Protein AF-B7LBK6-F1 (afdb_monomer)

Secondary structure (DSSP, 8-state):
---SSSSTTSS-SS--------TTSTTTT--TT----------HHHHHHHHHHHHHTT--HHHHHHHHHHHHHHS----SS-SSHHHHHHHHHHHHHHHHHHHHHHHHHT--

Mean predicted aligned error: 19.69 Å

Radius of gyration: 35.34 Å; Cα contacts (8 Å, |Δi|>4): 15; chains: 1; bounding box: 46×64×116 Å

InterPro domains:
  IPR005569 Arc-like DNA binding domain [PF03869] (35-80)
  IPR010985 Ribbon-helix-helix [SSF47598] (34-94)
  IPR013321 Arc-type ribbon-helix-helix [G3DSA:1.10.1220.10] (34-107)

Organism: Escherichia coli (strain 55989 / EAEC) (NCBI:txid585055)

Foldseek 3Di:
DDDDPPPVVPDDDDDDPPPPDCCPVVVVPPPPPVPPDDDDDDDPVVVVVLVVVCVVVVHDSVVSVVVVVVVVVVPPPPDPDAPDVVSVVVVVVVVVVVVVVVVVVVVVVVVD

Solvent-accessible surface area (backbone atoms only — not comparable to full-atom values): 7385 Å² total; per-residue (Å²): 134,79,95,74,80,85,65,72,85,75,66,89,83,89,87,80,82,74,74,74,76,69,91,62,59,84,73,72,69,72,63,85,74,79,64,78,83,80,83,80,91,68,57,72,69,58,51,50,51,46,50,52,51,12,63,74,68,77,43,52,60,68,58,41,53,50,52,50,48,51,53,55,64,69,44,67,76,88,60,99,70,67,92,45,72,67,57,46,49,52,49,55,50,51,53,51,51,52,51,51,52,52,52,50,53,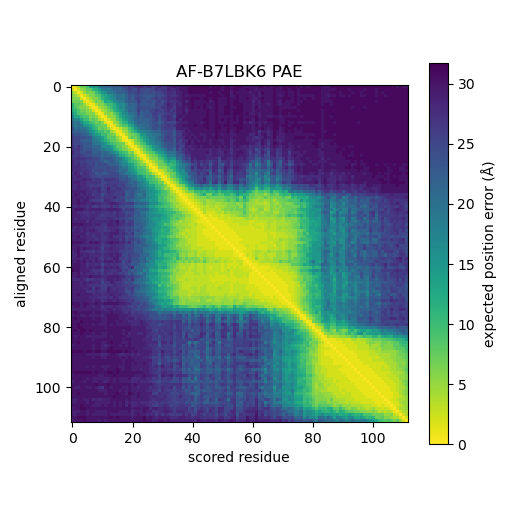51,56,60,66,70,74,116

Structure (mmCIF, N/CA/C/O backbone):
data_AF-B7LBK6-F1
#
_entry.id   AF-B7LBK6-F1
#
loop_
_atom_site.group_PDB
_atom_site.id
_atom_site.type_symbol
_atom_site.label_atom_id
_atom_site.label_alt_id
_atom_site.label_comp_id
_atom_site.label_asym_id
_atom_site.label_entity_id
_atom_site.label_seq_id
_atom_site.pdbx_PDB_ins_code
_atom_site.Cartn_x
_atom_site.Cartn_y
_atom_site.Cartn_z
_atom_site.occupancy
_atom_site.B_iso_or_equiv
_atom_site.auth_seq_id
_atom_site.auth_comp_id
_atom_site.auth_asym_id
_atom_site.auth_atom_id
_atom_site.pdbx_PDB_model_num
ATOM 1 N N . MET A 1 1 ? -8.356 -49.893 -78.663 1.00 41.91 1 MET A N 1
ATOM 2 C CA . MET A 1 1 ? -7.182 -49.151 -78.156 1.00 41.91 1 MET A CA 1
ATOM 3 C C . MET A 1 1 ? -7.725 -47.926 -77.451 1.00 41.91 1 MET A C 1
ATOM 5 O O . MET A 1 1 ? -8.117 -46.972 -78.094 1.00 41.91 1 MET A O 1
ATOM 9 N N . LEU A 1 2 ? -8.171 -48.110 -76.217 1.00 38.44 2 LEU A N 1
ATOM 10 C CA . LEU A 1 2 ? -7.323 -48.134 -75.025 1.00 38.44 2 LEU A CA 1
ATOM 11 C C . LEU A 1 2 ? -6.755 -46.730 -74.777 1.00 38.44 2 LEU A C 1
ATOM 13 O O . LEU A 1 2 ? -5.891 -46.263 -75.500 1.00 38.44 2 LEU A O 1
ATOM 17 N N . HIS A 1 3 ? -7.412 -45.980 -73.905 1.00 48.56 3 HIS A N 1
ATOM 18 C CA . HIS A 1 3 ? -7.053 -45.942 -72.483 1.00 48.56 3 HIS A CA 1
ATOM 19 C C . HIS A 1 3 ? -5.831 -45.063 -72.164 1.00 48.56 3 HIS A C 1
ATOM 21 O O . HIS A 1 3 ? -5.084 -45.387 -71.251 1.00 48.56 3 HIS A O 1
ATOM 27 N N . THR A 1 4 ? -5.639 -43.929 -72.851 1.00 48.56 4 THR A N 1
ATOM 28 C CA . THR A 1 4 ? -4.546 -43.009 -72.465 1.00 48.56 4 THR A CA 1
ATOM 29 C C . THR A 1 4 ? -4.851 -41.516 -72.615 1.00 48.56 4 THR A C 1
ATOM 31 O O . THR A 1 4 ? -3.944 -40.707 -72.494 1.00 48.56 4 THR A O 1
ATOM 34 N N . GLU A 1 5 ? -6.108 -41.112 -72.818 1.00 46.69 5 GLU A N 1
ATOM 35 C CA . GLU A 1 5 ? -6.473 -39.680 -72.945 1.00 46.69 5 GLU A CA 1
ATOM 36 C C . GLU A 1 5 ? -7.436 -39.196 -71.839 1.00 46.69 5 GLU A C 1
ATOM 38 O O . GLU A 1 5 ? -7.762 -38.021 -71.758 1.00 46.69 5 GLU A O 1
ATOM 43 N N . MET A 1 6 ? -7.842 -40.080 -70.918 1.00 42.34 6 MET A N 1
ATOM 44 C CA . M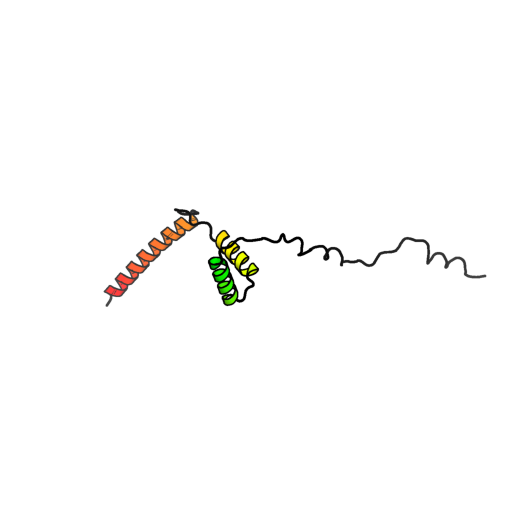ET A 1 6 ? -8.743 -39.785 -69.785 1.00 42.34 6 MET A CA 1
ATOM 45 C C . MET A 1 6 ? -8.048 -39.930 -68.415 1.00 42.34 6 MET A C 1
ATOM 47 O O . MET A 1 6 ? -8.693 -40.198 -67.410 1.00 42.34 6 MET A O 1
ATOM 51 N N . VAL A 1 7 ? -6.715 -39.802 -68.359 1.00 48.84 7 VAL A N 1
ATOM 52 C CA . VAL A 1 7 ? -5.950 -39.808 -67.085 1.00 48.84 7 VAL A CA 1
ATOM 53 C C . VAL A 1 7 ? -5.041 -38.579 -66.939 1.00 48.84 7 VAL A C 1
ATOM 55 O O . VAL A 1 7 ? -4.562 -38.284 -65.850 1.00 48.84 7 VAL A O 1
ATOM 58 N N . ARG A 1 8 ? -4.880 -37.761 -67.988 1.00 40.97 8 ARG A N 1
ATOM 59 C CA . ARG A 1 8 ? -4.232 -36.440 -67.869 1.00 40.97 8 ARG A CA 1
ATOM 60 C C . ARG A 1 8 ? -5.174 -35.319 -67.429 1.00 40.97 8 ARG A C 1
ATOM 62 O O . ARG A 1 8 ? -4.727 -34.194 -67.261 1.00 40.97 8 ARG A O 1
ATOM 69 N N . LEU A 1 9 ? -6.443 -35.638 -67.172 1.00 44.41 9 LEU A N 1
ATOM 70 C CA . LEU A 1 9 ? -7.407 -34.714 -66.575 1.00 44.41 9 LEU A CA 1
ATOM 71 C C . LEU A 1 9 ? -7.466 -34.804 -65.037 1.00 44.41 9 LEU A C 1
ATOM 73 O O . LEU A 1 9 ? -8.401 -34.278 -64.442 1.00 44.41 9 LEU A O 1
ATOM 77 N N . LEU A 1 10 ? -6.510 -35.488 -64.390 1.00 49.62 10 LEU A N 1
ATOM 78 C CA . LEU A 1 10 ? -6.542 -35.697 -62.937 1.00 49.62 10 LEU A CA 1
ATOM 79 C C . LEU A 1 10 ? -5.375 -35.071 -62.160 1.00 49.62 10 LEU A C 1
ATOM 81 O O . LEU A 1 10 ? -5.455 -34.982 -60.941 1.00 49.62 10 LEU A O 1
ATOM 85 N N . ILE A 1 11 ? -4.295 -34.610 -62.796 1.00 46.28 11 ILE A N 1
ATOM 86 C CA . ILE A 1 11 ? -3.166 -34.013 -62.067 1.00 46.28 11 ILE A CA 1
ATOM 87 C C . ILE A 1 11 ? -2.469 -33.005 -62.988 1.00 46.28 11 ILE A C 1
ATOM 89 O O . ILE A 1 11 ? -2.120 -33.360 -64.108 1.00 46.28 11 ILE A O 1
ATOM 93 N N . CYS A 1 12 ? -2.238 -31.782 -62.505 1.00 42.38 12 CYS A N 1
ATOM 94 C CA . CYS A 1 12 ? -1.436 -30.724 -63.145 1.00 42.38 12 CYS A CA 1
ATOM 95 C C . CYS A 1 12 ? -2.128 -29.792 -64.158 1.00 42.38 12 CYS A C 1
ATOM 97 O O . CYS A 1 12 ? -1.668 -29.672 -65.284 1.00 42.38 12 CYS A O 1
ATOM 99 N N . THR A 1 13 ? -3.085 -28.981 -63.700 1.00 46.34 13 THR A N 1
ATOM 100 C CA . THR A 1 13 ? -3.081 -27.536 -64.019 1.00 46.34 13 THR A CA 1
ATOM 101 C C . THR A 1 13 ? -3.662 -26.743 -62.845 1.00 46.34 13 THR A C 1
ATOM 103 O O . THR A 1 13 ? -4.850 -26.454 -62.790 1.00 46.34 13 THR A O 1
ATOM 106 N N . VAL A 1 14 ? -2.774 -26.458 -61.884 1.00 51.00 14 VAL A N 1
ATOM 107 C CA . VAL A 1 14 ? -2.691 -25.225 -61.075 1.00 51.00 14 VAL A CA 1
ATOM 108 C C . VAL A 1 14 ? -4.004 -24.602 -60.580 1.00 51.00 14 VAL A C 1
ATOM 110 O O . VAL A 1 14 ? -4.555 -23.695 -61.192 1.00 51.00 14 VAL A O 1
ATOM 113 N N . GLY A 1 15 ? -4.438 -25.023 -59.389 1.00 47.94 15 GLY A N 1
ATOM 114 C CA . GLY A 1 15 ? -5.507 -24.334 -58.655 1.00 47.94 15 GLY A CA 1
ATOM 115 C C . GLY A 1 15 ? -5.749 -24.783 -57.212 1.00 47.94 15 GLY A C 1
ATOM 116 O O . GLY A 1 15 ? -6.686 -24.296 -56.594 1.00 47.94 15 GLY A O 1
ATOM 117 N N . PHE A 1 16 ? -4.942 -25.692 -56.654 1.00 45.19 16 PHE A N 1
ATOM 118 C CA . PHE A 1 16 ? -5.078 -26.116 -55.257 1.00 45.19 16 PHE A CA 1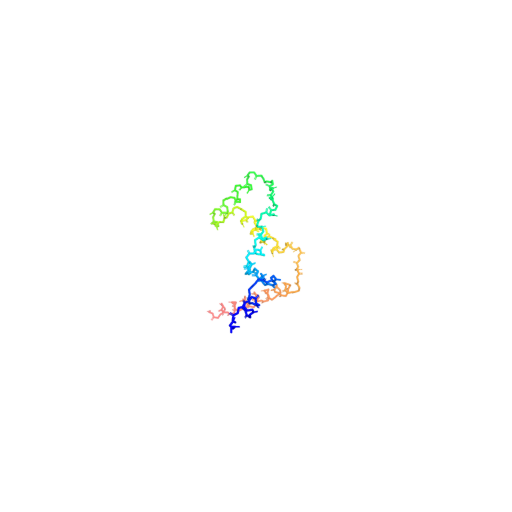
ATOM 119 C C . PHE A 1 16 ? -3.698 -26.344 -54.630 1.00 45.19 16 PHE A C 1
ATOM 121 O O . PHE A 1 16 ? -3.254 -27.460 -54.389 1.00 45.19 16 PHE A O 1
ATOM 128 N N . THR A 1 17 ? -2.991 -25.247 -54.385 1.00 44.03 17 THR A N 1
ATOM 129 C CA . THR A 1 17 ? -2.117 -25.169 -53.215 1.00 44.03 17 THR A CA 1
ATOM 130 C C . THR A 1 17 ? -2.962 -24.456 -52.167 1.00 44.03 17 THR A C 1
ATOM 132 O O . THR A 1 17 ? -3.091 -23.237 -52.153 1.00 44.03 17 THR A O 1
ATOM 135 N N . MET A 1 18 ? -3.666 -25.251 -51.362 1.00 41.94 18 MET A N 1
ATOM 136 C CA . MET A 1 18 ? -3.921 -24.850 -49.989 1.00 41.94 18 MET A CA 1
ATOM 137 C C . MET A 1 18 ? -2.566 -25.011 -49.303 1.00 41.94 18 MET A C 1
ATOM 139 O O . MET A 1 18 ? -2.152 -26.160 -49.100 1.00 41.94 18 MET A O 1
ATOM 143 N N . PRO A 1 19 ? -1.841 -23.936 -48.950 1.00 48.06 19 PRO A N 1
ATOM 144 C CA . PRO A 1 19 ? -0.892 -24.084 -47.878 1.00 48.06 19 PRO A CA 1
ATOM 145 C C . PRO A 1 19 ? -1.753 -24.417 -46.663 1.00 48.06 19 PRO A C 1
ATOM 147 O O . PRO A 1 19 ? -2.558 -23.615 -46.189 1.00 48.06 19 PRO A O 1
ATOM 150 N N . PHE A 1 20 ? -1.642 -25.673 -46.243 1.00 45.50 20 PHE A N 1
ATOM 151 C CA . PHE A 1 20 ? -1.707 -26.066 -44.848 1.00 45.50 20 PHE A CA 1
ATOM 152 C C . PHE A 1 20 ? -1.471 -24.837 -43.966 1.00 45.50 20 PHE A C 1
ATOM 154 O O . PHE A 1 20 ? -0.414 -24.211 -44.051 1.00 45.50 20 PHE A O 1
ATOM 161 N N . HIS A 1 21 ? -2.493 -24.453 -43.206 1.00 45.47 21 HIS A N 1
ATOM 162 C CA . HIS A 1 21 ? -2.446 -23.320 -42.297 1.00 45.47 21 HIS A CA 1
ATOM 163 C C . HIS A 1 21 ? -1.099 -23.250 -41.564 1.00 45.47 21 HIS A C 1
ATOM 165 O O . HIS A 1 21 ? -0.792 -24.180 -40.813 1.00 45.47 21 HIS A O 1
ATOM 171 N N . PRO A 1 22 ? -0.373 -22.123 -41.594 1.00 45.72 22 PRO A N 1
ATOM 172 C CA . PRO A 1 22 ? 0.273 -21.685 -40.387 1.00 45.72 22 PRO A CA 1
ATOM 173 C C . PRO A 1 22 ? -0.819 -20.982 -39.567 1.00 45.72 22 PRO A C 1
ATOM 175 O O . PRO A 1 22 ? -0.886 -19.757 -39.496 1.00 45.72 22 PRO A O 1
ATOM 178 N N . PHE A 1 23 ? -1.671 -21.755 -38.881 1.00 45.81 23 PHE A N 1
ATOM 179 C CA . PHE A 1 23 ? -2.276 -21.310 -37.615 1.00 45.81 23 PHE A CA 1
ATOM 180 C C . PHE A 1 23 ? -1.130 -21.242 -36.587 1.00 45.81 23 PHE A C 1
ATOM 182 O O . PHE A 1 23 ? -1.068 -21.997 -35.625 1.00 45.81 23 PHE A O 1
ATOM 189 N N . GLY A 1 24 ? -0.140 -20.404 -36.879 1.00 47.81 24 GLY A N 1
ATOM 190 C CA . GLY A 1 24 ? 1.179 -20.421 -36.260 1.00 47.81 24 GLY A CA 1
ATOM 191 C C . GLY A 1 24 ? 1.927 -19.098 -36.387 1.00 47.81 24 GLY A C 1
ATOM 192 O O . GLY A 1 24 ? 2.821 -18.856 -35.589 1.00 47.81 24 GLY A O 1
ATOM 193 N N . GLU A 1 25 ? 1.531 -18.196 -37.294 1.00 48.72 25 GLU A N 1
ATOM 194 C CA . GLU A 1 25 ? 2.261 -16.929 -37.489 1.00 48.72 25 GLU A CA 1
ATOM 195 C C . GLU A 1 25 ? 1.526 -15.681 -36.981 1.00 48.72 25 GLU A C 1
ATOM 197 O O . GLU A 1 25 ? 2.161 -14.661 -36.735 1.00 48.72 25 GLU A O 1
ATOM 202 N N . ALA A 1 26 ? 0.225 -15.758 -36.679 1.00 45.91 26 ALA A N 1
ATOM 203 C CA . ALA A 1 26 ? -0.469 -14.664 -35.985 1.00 45.91 26 ALA A CA 1
ATOM 204 C C . ALA A 1 26 ? -0.183 -14.629 -34.468 1.00 45.91 26 ALA A C 1
ATOM 206 O O . ALA A 1 26 ? -0.456 -13.628 -33.812 1.00 45.91 26 ALA A O 1
ATOM 207 N N . LEU A 1 27 ? 0.397 -15.697 -33.902 1.00 50.53 27 LEU A N 1
ATOM 208 C CA . LEU A 1 27 ? 0.835 -15.718 -32.501 1.00 50.53 27 LEU A CA 1
ATOM 209 C C . LEU A 1 27 ? 2.269 -15.178 -32.321 1.00 50.53 27 LEU A C 1
ATOM 211 O O . LEU A 1 27 ? 2.703 -14.955 -31.194 1.00 50.53 27 LEU A O 1
ATOM 215 N N . MET A 1 28 ? 3.007 -14.955 -33.416 1.00 52.81 28 MET A N 1
ATOM 216 C CA . MET A 1 28 ? 4.428 -14.582 -33.393 1.00 52.81 28 MET A CA 1
ATOM 217 C C . MET A 1 28 ? 4.674 -13.067 -33.501 1.00 52.81 28 MET A C 1
ATOM 219 O O . MET A 1 28 ? 5.794 -12.638 -33.754 1.00 52.81 28 MET A O 1
ATOM 223 N N . MET A 1 29 ? 3.642 -12.247 -33.277 1.00 47.88 29 MET A N 1
ATOM 224 C CA . MET A 1 29 ? 3.760 -10.785 -33.171 1.00 47.88 29 MET A CA 1
ATOM 225 C C . MET A 1 29 ? 3.058 -10.215 -31.928 1.00 47.88 29 MET A C 1
ATOM 227 O O . MET A 1 29 ? 2.688 -9.049 -31.891 1.00 47.88 29 MET A O 1
ATOM 231 N N . TYR A 1 30 ? 2.949 -10.996 -30.850 1.00 52.56 30 TYR A N 1
ATOM 232 C CA . TYR A 1 30 ? 3.050 -10.409 -29.510 1.00 52.56 30 TYR A CA 1
ATOM 233 C C . TYR A 1 30 ? 4.538 -10.363 -29.158 1.00 52.56 30 TYR A C 1
ATOM 235 O O . TYR A 1 30 ? 5.054 -11.166 -28.379 1.00 52.56 30 TYR A O 1
ATOM 243 N N . SER A 1 31 ? 5.262 -9.452 -29.812 1.00 50.19 31 SER A N 1
ATOM 244 C CA . SER A 1 31 ? 6.614 -9.116 -29.390 1.00 50.19 31 SER A CA 1
ATOM 245 C C . SER A 1 31 ? 6.500 -8.506 -27.997 1.00 50.19 31 SER A C 1
ATOM 247 O O . SER A 1 31 ? 6.182 -7.333 -27.839 1.00 50.19 31 SER A O 1
ATOM 249 N N . LYS A 1 32 ? 6.782 -9.308 -26.970 1.00 56.41 32 LYS A N 1
ATOM 250 C CA . LYS A 1 32 ? 7.042 -8.869 -25.590 1.00 56.41 32 LYS A CA 1
ATOM 251 C C . LYS A 1 32 ? 8.197 -7.847 -25.467 1.00 56.41 32 LYS A C 1
ATOM 253 O O . LYS A 1 32 ? 8.674 -7.595 -24.369 1.00 56.41 32 LYS A O 1
ATOM 258 N N . TYR A 1 33 ? 8.700 -7.303 -26.576 1.00 53.81 33 TYR A N 1
ATOM 259 C CA . TYR A 1 33 ? 9.961 -6.575 -26.653 1.00 53.81 33 TYR A CA 1
ATOM 260 C C . TYR A 1 33 ? 9.868 -5.194 -27.311 1.00 53.81 33 TYR A C 1
ATOM 262 O O . TYR A 1 33 ? 10.907 -4.581 -27.517 1.00 53.81 33 TYR A O 1
ATOM 270 N N . ASP A 1 34 ? 8.661 -4.659 -27.529 1.00 53.78 34 ASP A N 1
ATOM 271 C CA . ASP A 1 34 ? 8.457 -3.196 -27.581 1.00 53.78 34 ASP A CA 1
ATOM 272 C C . ASP A 1 34 ? 8.022 -2.647 -26.206 1.00 53.78 34 ASP A C 1
ATOM 274 O O . ASP A 1 34 ? 7.325 -1.641 -26.081 1.00 53.78 34 ASP A O 1
ATOM 278 N N . GLU A 1 35 ? 8.435 -3.311 -25.122 1.00 60.16 35 GLU A N 1
ATOM 279 C CA . GLU A 1 35 ? 8.302 -2.759 -23.777 1.00 60.16 35 GLU A CA 1
ATOM 280 C C . GLU A 1 35 ? 9.375 -1.678 -23.590 1.00 60.16 35 GLU A C 1
ATOM 282 O O . GLU A 1 35 ? 10.550 -1.963 -23.348 1.00 60.16 35 GLU A O 1
ATOM 287 N N . ALA A 1 36 ? 8.975 -0.415 -23.749 1.00 65.19 36 ALA A N 1
ATOM 288 C CA . ALA A 1 36 ? 9.833 0.739 -23.512 1.00 65.19 36 ALA A CA 1
ATOM 289 C C . ALA A 1 36 ? 10.555 0.613 -22.154 1.00 65.19 36 ALA A C 1
ATOM 291 O O . ALA A 1 36 ? 9.925 0.533 -21.098 1.00 65.19 36 ALA A O 1
ATOM 292 N N . GLN A 1 37 ? 11.893 0.598 -22.170 1.00 69.88 37 GLN A N 1
ATOM 293 C CA . GLN A 1 37 ? 12.689 0.479 -20.948 1.00 69.88 37 GLN A CA 1
ATOM 294 C C . GLN A 1 37 ? 12.582 1.752 -20.104 1.00 69.88 37 GLN A C 1
ATOM 296 O O . GLN A 1 37 ? 13.141 2.804 -20.433 1.00 69.88 37 GLN A O 1
ATOM 301 N N . PHE A 1 38 ? 11.887 1.645 -18.975 1.00 75.69 38 PHE A N 1
ATOM 302 C CA . PHE A 1 38 ? 11.683 2.753 -18.053 1.00 75.69 38 PHE A CA 1
ATOM 303 C C . PHE A 1 38 ? 12.904 2.955 -17.143 1.00 75.69 38 PHE A C 1
ATOM 305 O O . PHE A 1 38 ? 13.174 2.167 -16.237 1.00 75.69 38 PHE A O 1
ATOM 312 N N . HIS A 1 39 ? 13.652 4.036 -17.376 1.00 77.94 39 HIS A N 1
ATOM 313 C CA . HIS A 1 39 ? 14.819 4.393 -16.569 1.00 77.94 39 HIS A CA 1
ATOM 314 C C . HIS A 1 39 ? 14.406 5.268 -15.380 1.00 77.94 39 HIS A C 1
ATOM 316 O O . HIS A 1 39 ? 14.289 6.490 -15.491 1.00 77.9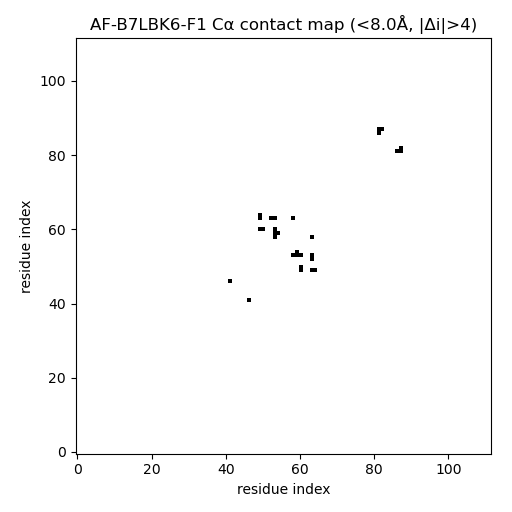4 39 HIS A O 1
ATOM 322 N N . LEU A 1 40 ? 14.205 4.644 -14.220 1.00 81.00 40 LEU A N 1
ATOM 323 C CA . LEU A 1 40 ? 13.816 5.336 -12.994 1.00 81.00 40 LEU A CA 1
ATOM 324 C C . LEU A 1 40 ? 15.051 5.887 -12.258 1.00 81.00 40 LEU A C 1
ATOM 326 O O . LEU A 1 40 ? 15.920 5.136 -11.815 1.00 81.00 40 LEU A O 1
ATOM 330 N N . ARG A 1 41 ? 15.126 7.213 -12.099 1.00 85.50 41 ARG A N 1
ATOM 331 C CA . ARG A 1 41 ? 16.171 7.868 -11.296 1.00 85.50 41 ARG A CA 1
ATOM 332 C C . ARG A 1 41 ? 15.764 7.852 -9.823 1.00 85.50 41 ARG A C 1
ATOM 334 O O . ARG A 1 41 ? 14.866 8.587 -9.426 1.00 85.50 41 ARG A O 1
ATOM 341 N N . LEU A 1 42 ? 16.428 7.023 -9.020 1.00 83.56 42 LEU A N 1
ATOM 342 C CA . LEU A 1 42 ? 16.200 6.906 -7.576 1.00 83.56 42 LEU A CA 1
ATOM 343 C C . LEU A 1 42 ? 17.447 7.299 -6.788 1.00 83.56 42 LEU A C 1
ATOM 345 O O . LEU A 1 42 ? 18.570 7.053 -7.225 1.00 83.56 42 LEU A O 1
ATOM 349 N N . THR A 1 43 ? 17.253 7.842 -5.585 1.00 88.06 43 THR A N 1
ATOM 350 C CA . THR A 1 43 ? 18.336 7.960 -4.603 1.00 88.06 43 THR A CA 1
ATOM 351 C C . THR A 1 43 ? 18.777 6.567 -4.139 1.00 88.06 43 THR A C 1
ATOM 353 O O . THR A 1 43 ? 17.987 5.617 -4.120 1.00 88.06 43 THR A O 1
ATOM 356 N N . HIS A 1 44 ? 20.046 6.429 -3.744 1.00 82.94 44 HIS A N 1
ATOM 357 C CA . HIS A 1 44 ? 20.610 5.136 -3.334 1.00 82.94 44 HIS A CA 1
ATOM 358 C C . HIS A 1 44 ? 19.834 4.475 -2.185 1.00 82.94 44 HIS A C 1
ATOM 360 O O . HIS A 1 44 ? 19.671 3.255 -2.170 1.00 82.94 44 HIS A O 1
ATOM 366 N N . GLU A 1 45 ? 19.304 5.277 -1.260 1.00 86.56 45 GLU A N 1
ATOM 367 C CA . GLU A 1 45 ? 18.503 4.795 -0.135 1.00 86.56 45 GLU A CA 1
ATOM 368 C C . GLU A 1 45 ? 17.182 4.153 -0.592 1.00 86.56 45 GLU A C 1
ATOM 370 O O . GLU A 1 45 ? 16.827 3.063 -0.139 1.00 86.56 45 GLU A O 1
ATOM 375 N N . LEU A 1 46 ? 16.471 4.786 -1.532 1.00 85.31 46 LEU A N 1
ATOM 376 C CA . LEU A 1 46 ? 15.215 4.255 -2.067 1.00 85.31 46 LEU A CA 1
ATOM 377 C C . LEU A 1 46 ? 15.443 2.973 -2.868 1.00 85.31 46 LEU A C 1
ATOM 379 O O . LEU A 1 46 ? 14.704 2.004 -2.700 1.00 85.31 46 LEU A O 1
ATOM 383 N N . HIS A 1 47 ? 16.501 2.927 -3.678 1.00 87.38 47 HIS A N 1
ATOM 384 C CA . HIS A 1 47 ? 16.854 1.717 -4.417 1.00 87.38 47 HIS A CA 1
ATOM 385 C C . HIS A 1 47 ? 17.175 0.542 -3.474 1.00 87.38 47 HIS A C 1
ATOM 387 O O . HIS A 1 47 ? 16.735 -0.585 -3.709 1.00 87.38 47 HIS A O 1
ATOM 393 N N . ALA A 1 48 ? 17.892 0.795 -2.373 1.00 87.94 48 ALA A N 1
ATOM 394 C CA . ALA A 1 48 ? 18.196 -0.227 -1.372 1.00 87.94 48 ALA A CA 1
ATOM 395 C C . ALA A 1 48 ? 16.930 -0.762 -0.683 1.00 87.94 48 ALA A C 1
ATOM 397 O O . ALA A 1 48 ? 16.764 -1.979 -0.570 1.00 87.94 48 ALA A O 1
ATOM 398 N N . LYS A 1 49 ? 16.008 0.128 -0.295 1.00 89.19 49 LYS A N 1
ATOM 399 C CA . LYS A 1 49 ? 14.720 -0.241 0.314 1.00 89.19 49 LYS A CA 1
ATOM 400 C C . LYS A 1 49 ? 13.868 -1.101 -0.623 1.00 89.19 49 LYS A C 1
ATOM 402 O O . LYS A 1 49 ? 13.373 -2.146 -0.204 1.00 89.19 49 LYS A O 1
ATOM 407 N N . ILE A 1 50 ? 13.753 -0.718 -1.898 1.00 88.50 50 ILE A N 1
ATOM 408 C CA . ILE A 1 50 ? 13.006 -1.491 -2.905 1.00 88.50 50 ILE A CA 1
ATOM 409 C C . ILE A 1 50 ? 13.657 -2.863 -3.120 1.00 88.50 50 ILE A C 1
ATOM 411 O O . ILE A 1 50 ? 12.966 -3.879 -3.119 1.00 88.50 50 ILE A O 1
ATOM 415 N N . LYS A 1 51 ? 14.991 -2.924 -3.224 1.00 90.19 51 LYS A N 1
ATOM 416 C CA . LYS A 1 51 ? 15.727 -4.189 -3.371 1.00 90.19 51 LYS A CA 1
ATOM 417 C C . LYS A 1 51 ? 15.529 -5.121 -2.172 1.00 90.19 51 LYS A C 1
ATOM 419 O O . LYS A 1 51 ? 15.358 -6.326 -2.357 1.00 90.19 51 LYS A O 1
ATOM 424 N N . GLN A 1 52 ? 15.543 -4.583 -0.954 1.00 90.81 52 GLN A N 1
ATOM 425 C CA . GLN A 1 52 ? 15.291 -5.356 0.262 1.00 90.81 52 GLN A CA 1
ATOM 426 C C . GLN A 1 52 ? 13.863 -5.909 0.282 1.00 90.81 52 GLN A C 1
ATOM 428 O O . GLN A 1 52 ? 13.672 -7.097 0.539 1.00 90.81 52 GLN A O 1
ATOM 433 N N . ARG A 1 53 ? 12.872 -5.070 -0.033 1.00 89.06 53 ARG A N 1
ATOM 434 C CA . ARG A 1 53 ? 11.460 -5.462 -0.051 1.00 89.06 53 ARG A CA 1
ATOM 435 C C . ARG A 1 53 ? 11.171 -6.520 -1.115 1.00 89.06 53 ARG A C 1
ATOM 437 O O . ARG A 1 53 ? 10.554 -7.533 -0.807 1.00 89.06 53 ARG A O 1
ATOM 444 N N . ALA A 1 54 ? 11.726 -6.354 -2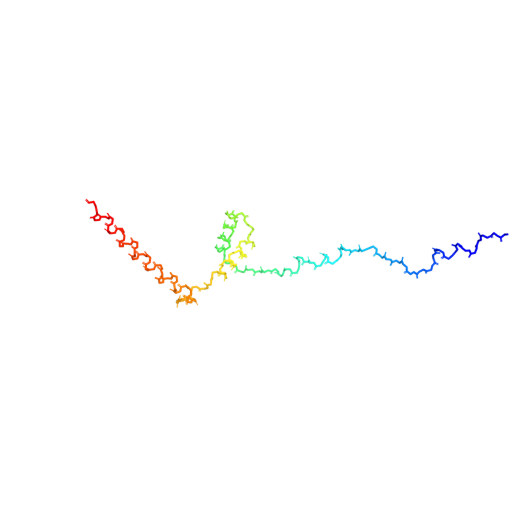.315 1.00 90.75 54 ALA A N 1
ATOM 445 C CA . ALA A 1 54 ? 11.642 -7.344 -3.386 1.00 90.75 54 ALA A CA 1
ATOM 446 C C . ALA A 1 54 ? 12.220 -8.706 -2.954 1.00 90.75 54 ALA A C 1
ATOM 448 O O . ALA A 1 54 ? 11.595 -9.744 -3.176 1.00 90.75 54 ALA A O 1
ATOM 449 N N . LYS A 1 55 ? 13.369 -8.705 -2.255 1.00 90.31 55 LYS A N 1
ATOM 450 C CA . LYS A 1 55 ? 13.977 -9.927 -1.702 1.00 90.31 55 LYS A CA 1
ATOM 451 C C . LYS A 1 55 ? 13.085 -10.597 -0.653 1.00 90.31 55 LYS A C 1
ATOM 453 O O . LYS A 1 55 ? 12.988 -11.817 -0.649 1.00 90.31 55 LYS A O 1
ATOM 458 N N . MET A 1 56 ? 12.437 -9.823 0.218 1.00 90.81 56 MET A N 1
ATOM 459 C CA . MET A 1 56 ? 11.508 -10.357 1.223 1.00 90.81 56 MET A CA 1
ATOM 460 C C . MET A 1 56 ? 10.238 -10.943 0.598 1.00 90.81 56 MET A C 1
ATOM 462 O O . MET A 1 56 ? 9.751 -11.974 1.049 1.00 90.81 56 MET A O 1
ATOM 466 N N . ASN A 1 57 ? 9.730 -10.308 -0.457 1.00 86.31 57 ASN A N 1
ATOM 467 C CA . ASN A 1 57 ? 8.498 -10.707 -1.134 1.00 86.31 57 ASN A CA 1
ATOM 468 C C . ASN A 1 57 ? 8.710 -11.796 -2.202 1.00 86.31 57 ASN A C 1
ATOM 470 O O . ASN A 1 57 ? 7.751 -12.173 -2.871 1.00 86.31 57 ASN A O 1
ATOM 474 N N . ASN A 1 58 ? 9.941 -12.298 -2.379 1.00 90.75 58 ASN A N 1
ATOM 475 C CA . ASN A 1 58 ? 10.325 -13.240 -3.441 1.00 90.75 58 ASN A CA 1
ATOM 476 C C . ASN A 1 58 ? 9.916 -12.763 -4.849 1.00 90.75 58 ASN A C 1
ATOM 478 O O . ASN A 1 58 ? 9.479 -13.549 -5.689 1.00 90.75 58 ASN A O 1
ATOM 482 N N . ARG A 1 59 ? 10.044 -11.456 -5.108 1.00 88.06 59 ARG A N 1
ATOM 483 C CA . ARG A 1 59 ? 9.691 -10.810 -6.382 1.00 88.06 59 ARG A CA 1
ATOM 484 C C . ARG A 1 59 ? 10.920 -10.181 -7.032 1.00 88.06 59 ARG A C 1
ATOM 486 O O . ARG A 1 59 ? 11.893 -9.838 -6.361 1.00 88.06 59 ARG A O 1
ATOM 493 N N . SER A 1 60 ? 10.873 -10.006 -8.354 1.00 90.81 60 SER A N 1
ATOM 494 C CA . SER A 1 60 ? 11.861 -9.171 -9.045 1.00 90.81 60 SER A CA 1
ATOM 495 C C . SER A 1 60 ? 11.679 -7.702 -8.646 1.00 90.81 60 SER A C 1
ATOM 497 O O . SER A 1 60 ? 10.581 -7.294 -8.266 1.00 90.8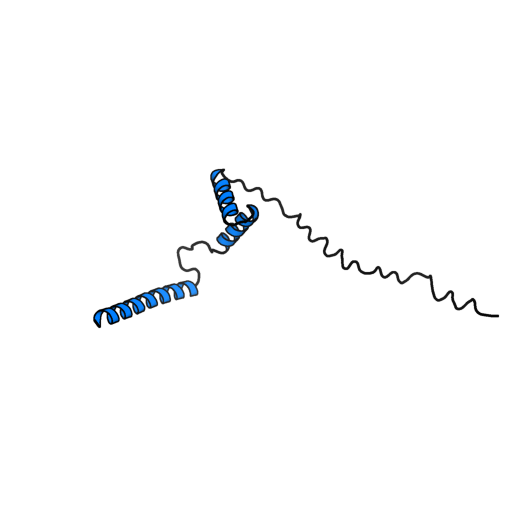1 60 SER A O 1
ATOM 499 N N . ILE A 1 61 ? 12.735 -6.892 -8.760 1.00 86.50 61 ILE A N 1
ATOM 500 C CA . ILE A 1 61 ? 12.650 -5.447 -8.489 1.00 86.50 61 ILE A CA 1
ATOM 501 C C . ILE A 1 61 ? 11.576 -4.797 -9.373 1.00 86.50 61 ILE A C 1
ATOM 503 O O . ILE A 1 61 ? 10.777 -4.010 -8.878 1.00 86.50 61 ILE A O 1
ATOM 507 N N . ASN A 1 62 ? 11.500 -5.185 -10.647 1.00 86.88 62 ASN A N 1
ATOM 508 C CA . ASN A 1 62 ? 10.502 -4.656 -11.576 1.00 86.88 62 ASN A CA 1
ATOM 509 C C . ASN A 1 62 ? 9.081 -5.034 -11.139 1.00 86.88 62 ASN A C 1
ATOM 511 O O . ASN A 1 62 ? 8.208 -4.175 -11.087 1.00 86.88 62 ASN A O 1
ATOM 515 N N . SER A 1 63 ? 8.864 -6.294 -10.749 1.00 85.75 63 SER A N 1
ATOM 516 C CA . SER A 1 63 ? 7.563 -6.764 -10.257 1.00 85.75 63 SER A CA 1
ATOM 517 C C . SER A 1 63 ? 7.146 -6.072 -8.957 1.00 85.75 63 SER A C 1
ATOM 519 O O . SER A 1 63 ? 5.967 -5.804 -8.765 1.00 85.75 63 SER A O 1
ATOM 521 N N . GLU A 1 64 ? 8.091 -5.771 -8.066 1.00 90.06 64 GLU A N 1
ATOM 522 C CA . GLU A 1 64 ? 7.811 -5.051 -6.819 1.00 90.06 64 GLU A CA 1
ATOM 523 C C . GLU A 1 64 ? 7.459 -3.578 -7.074 1.00 90.06 64 GLU A C 1
ATOM 525 O O . GLU A 1 64 ? 6.543 -3.052 -6.441 1.00 90.06 64 GLU A O 1
ATOM 530 N N . ILE A 1 65 ? 8.151 -2.921 -8.014 1.00 88.75 65 ILE A N 1
ATOM 531 C CA . ILE A 1 65 ? 7.843 -1.543 -8.422 1.00 88.75 65 ILE A CA 1
ATOM 532 C C . ILE A 1 65 ? 6.435 -1.481 -9.014 1.00 88.75 65 ILE A C 1
ATOM 534 O O . ILE A 1 65 ? 5.638 -0.658 -8.572 1.00 88.75 65 ILE A O 1
ATOM 538 N N . VAL A 1 66 ? 6.115 -2.376 -9.954 1.00 88.06 66 VAL A N 1
ATOM 539 C CA . VAL A 1 66 ? 4.788 -2.441 -10.582 1.00 88.06 66 VAL A CA 1
ATOM 540 C C . VAL A 1 66 ? 3.712 -2.708 -9.534 1.00 88.06 66 VAL A C 1
ATOM 542 O O . VAL A 1 66 ? 2.780 -1.922 -9.428 1.00 88.06 66 VAL A O 1
ATOM 545 N N . ALA A 1 67 ? 3.885 -3.720 -8.680 1.00 86.12 67 ALA A N 1
ATOM 546 C CA . ALA A 1 67 ? 2.908 -4.037 -7.640 1.00 86.12 67 ALA A CA 1
ATOM 547 C C . ALA A 1 67 ? 2.700 -2.880 -6.649 1.00 86.12 67 ALA A C 1
ATOM 549 O O . ALA A 1 67 ? 1.576 -2.609 -6.240 1.00 86.12 67 ALA A O 1
ATOM 550 N N . THR A 1 68 ? 3.769 -2.171 -6.270 1.00 87.19 68 THR A N 1
ATOM 551 C CA . THR A 1 68 ? 3.663 -1.010 -5.373 1.00 87.19 68 THR A CA 1
ATOM 552 C C . THR A 1 68 ? 2.956 0.158 -6.058 1.00 87.19 68 THR A C 1
ATOM 554 O O . THR A 1 68 ? 2.187 0.866 -5.411 1.00 87.19 68 THR A O 1
ATOM 557 N N . MET A 1 69 ? 3.209 0.380 -7.351 1.00 85.56 69 MET A N 1
ATOM 558 C CA . MET A 1 69 ? 2.518 1.401 -8.140 1.00 85.56 69 MET A CA 1
ATOM 559 C C . MET A 1 69 ? 1.037 1.060 -8.300 1.00 85.56 69 MET A C 1
ATOM 561 O O . MET A 1 69 ? 0.202 1.916 -8.033 1.00 85.56 69 MET A O 1
ATOM 565 N N . GLU A 1 70 ? 0.709 -0.181 -8.652 1.00 86.06 70 GLU A N 1
ATOM 566 C CA . GLU A 1 70 ? -0.667 -0.678 -8.725 1.00 86.06 70 GLU A CA 1
ATOM 567 C C . GLU A 1 70 ? -1.381 -0.516 -7.386 1.00 86.06 70 GLU A C 1
ATOM 569 O O . GLU A 1 70 ? -2.463 0.052 -7.350 1.00 86.06 70 GLU A O 1
ATOM 574 N N . GLU A 1 71 ? -0.752 -0.918 -6.279 1.00 84.56 71 GLU A N 1
ATOM 575 C CA . GLU A 1 71 ? -1.310 -0.772 -4.932 1.00 84.56 71 GLU A CA 1
ATOM 576 C C . GLU A 1 71 ? -1.516 0.702 -4.555 1.00 84.56 71 GLU A C 1
ATOM 578 O O . GLU A 1 71 ? -2.496 1.063 -3.904 1.00 84.56 71 GLU A O 1
ATOM 583 N N . SER A 1 72 ? -0.582 1.571 -4.939 1.00 80.25 72 SER A N 1
ATOM 584 C CA . SER A 1 72 ? -0.632 3.001 -4.621 1.00 80.25 72 SER A CA 1
ATOM 585 C C . SER A 1 72 ? -1.643 3.756 -5.484 1.00 80.25 72 SER A C 1
ATOM 587 O O . SER A 1 72 ? -2.190 4.748 -5.019 1.00 80.25 72 SER A O 1
ATOM 589 N N . LEU A 1 73 ? -1.900 3.299 -6.713 1.00 76.81 73 LEU A N 1
ATOM 590 C CA . LEU A 1 73 ? -2.942 3.828 -7.599 1.00 76.81 73 LEU A CA 1
ATOM 591 C C . LEU A 1 73 ? -4.320 3.241 -7.268 1.00 76.81 73 LEU A C 1
ATOM 593 O O . LEU A 1 73 ? -5.324 3.938 -7.382 1.00 76.81 73 LEU A O 1
ATOM 597 N N . SER A 1 74 ? -4.375 1.979 -6.828 1.00 74.75 74 SER A N 1
ATOM 598 C CA . SER A 1 74 ? -5.607 1.326 -6.381 1.00 74.75 74 SER A CA 1
ATOM 599 C C . SER A 1 74 ? -6.066 1.851 -5.031 1.00 74.75 74 SER A C 1
ATOM 601 O O . SER A 1 74 ? -7.261 1.855 -4.759 1.00 74.75 74 SER A O 1
ATOM 603 N N . LYS A 1 75 ? -5.129 2.273 -4.170 1.00 71.19 75 LYS A N 1
ATOM 604 C CA . LYS A 1 75 ? -5.428 3.066 -2.979 1.00 71.19 75 LYS A CA 1
ATOM 605 C C . LYS A 1 75 ? -5.761 4.457 -3.468 1.00 71.19 75 LYS A C 1
ATOM 607 O O . LYS A 1 75 ? -4.855 5.215 -3.810 1.00 71.19 75 LYS A O 1
ATOM 612 N N . PRO A 1 76 ? -7.040 4.828 -3.518 1.00 62.62 76 PRO A N 1
ATOM 613 C CA . PRO A 1 76 ? -7.346 6.109 -4.092 1.00 62.62 76 PRO A CA 1
ATOM 614 C C . PRO A 1 76 ? -6.771 7.160 -3.100 1.00 62.62 76 PRO A C 1
ATOM 616 O O . PRO A 1 76 ? -6.771 6.946 -1.880 1.00 62.62 76 PRO A O 1
ATOM 619 N N . SER A 1 77 ? -6.200 8.269 -3.590 1.00 56.94 77 SER A N 1
ATOM 620 C CA . SER A 1 77 ? -5.464 9.257 -2.767 1.00 56.94 77 SER A CA 1
ATOM 621 C C . SER A 1 77 ? -6.258 9.651 -1.520 1.00 56.94 77 SER A C 1
ATOM 623 O O . SER A 1 77 ? -7.430 9.949 -1.706 1.00 56.94 77 SER A O 1
ATOM 625 N N . PRO A 1 78 ? -5.724 9.676 -0.288 1.00 55.03 78 PRO A N 1
ATOM 626 C CA . PRO A 1 78 ? -6.516 10.065 0.879 1.00 55.03 78 PRO A CA 1
ATOM 627 C C . PRO A 1 78 ? -7.107 11.460 0.641 1.00 55.03 78 PRO A C 1
ATOM 629 O O . PRO A 1 78 ? -6.404 12.466 0.687 1.00 55.03 78 PRO A O 1
ATOM 632 N N . VAL A 1 79 ? -8.390 11.505 0.278 1.00 52.84 79 VAL A N 1
ATOM 633 C CA . VAL A 1 79 ? -9.123 12.752 0.112 1.00 52.84 79 VAL A CA 1
ATOM 634 C C . VAL A 1 79 ? -9.404 13.214 1.530 1.00 52.84 79 VAL A C 1
ATOM 636 O O . VAL A 1 79 ? -9.797 12.419 2.380 1.00 52.84 79 VAL A O 1
ATOM 639 N N . SER A 1 80 ? -9.169 14.491 1.812 1.00 50.53 80 SER A N 1
ATOM 640 C CA . SER A 1 80 ? -9.656 15.116 3.039 1.00 50.53 80 SER A CA 1
ATOM 641 C C . SER A 1 80 ? -11.190 15.151 2.984 1.00 50.53 80 SER A C 1
ATOM 643 O O . SER A 1 80 ? -11.762 16.146 2.549 1.00 50.53 80 SER A O 1
ATOM 645 N N . GLY A 1 81 ? -11.855 14.051 3.348 1.00 65.12 81 GLY A N 1
ATOM 646 C CA . GLY A 1 81 ? -13.309 13.896 3.282 1.00 65.12 81 GLY A CA 1
ATOM 647 C C . GLY A 1 81 ? -13.752 12.452 3.031 1.00 65.12 81 GLY A C 1
ATOM 648 O O . GLY A 1 81 ? -12.960 11.523 3.146 1.00 65.12 81 GLY A O 1
ATOM 649 N N . TYR A 1 82 ? -15.026 12.281 2.682 1.00 58.44 82 TYR A N 1
ATOM 650 C CA . TYR A 1 82 ? -15.598 11.006 2.239 1.00 58.44 82 TYR A CA 1
ATOM 651 C C . TYR A 1 82 ? -15.554 10.948 0.711 1.00 58.44 82 TYR A C 1
ATOM 653 O O . TYR A 1 82 ? -15.866 11.950 0.065 1.00 58.44 82 TYR A O 1
ATOM 661 N N . ARG A 1 83 ? -15.146 9.816 0.131 1.00 61.03 83 ARG A N 1
ATOM 662 C CA . ARG A 1 83 ? -15.022 9.667 -1.329 1.00 61.03 83 ARG A CA 1
ATOM 663 C C . ARG A 1 83 ? -16.369 9.536 -2.009 1.00 61.03 83 ARG A C 1
ATOM 665 O O . ARG A 1 83 ? -16.602 10.195 -3.010 1.00 61.03 83 ARG A O 1
ATOM 672 N N . ASP A 1 84 ? -17.225 8.717 -1.413 1.00 67.50 84 ASP A N 1
ATOM 673 C CA . ASP A 1 84 ? -1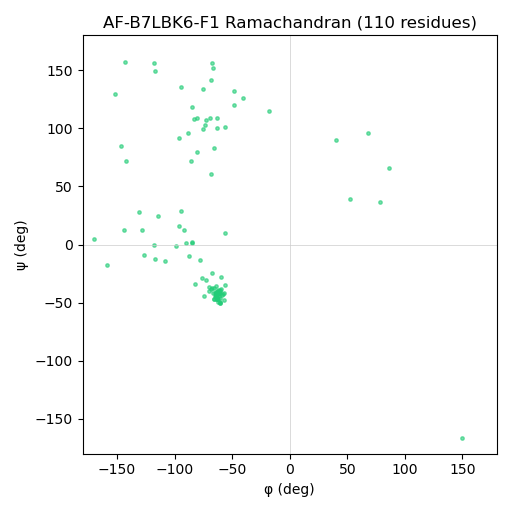8.528 8.326 -1.929 1.00 67.50 84 ASP A CA 1
ATOM 674 C C . ASP A 1 84 ? -19.519 8.209 -0.761 1.00 67.50 84 ASP A C 1
ATOM 676 O O . ASP A 1 84 ? -19.124 7.996 0.393 1.00 67.50 84 ASP A O 1
ATOM 680 N N . GLU A 1 85 ? -20.821 8.329 -1.040 1.00 72.56 85 GLU A N 1
ATOM 681 C CA . GLU A 1 85 ? -21.863 8.237 -0.001 1.00 72.56 85 GLU A CA 1
ATOM 682 C C . GLU A 1 85 ? -21.823 6.880 0.721 1.00 72.56 85 GLU A C 1
ATOM 684 O O . GLU A 1 85 ? -22.124 6.796 1.907 1.00 72.56 85 GLU A O 1
A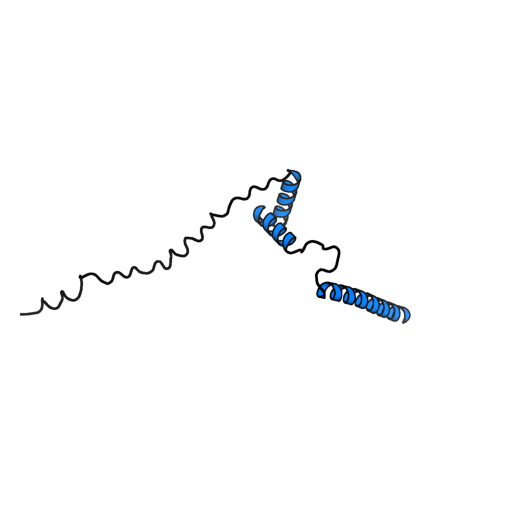TOM 689 N N . GLU A 1 86 ? -21.358 5.827 0.050 1.00 77.94 86 GLU A N 1
ATOM 690 C CA . GLU A 1 86 ? -21.154 4.499 0.634 1.00 77.94 86 GLU A CA 1
ATOM 691 C C . GLU A 1 86 ? -20.114 4.508 1.767 1.00 77.94 86 GLU A C 1
ATOM 693 O O . GLU A 1 86 ? -20.344 3.915 2.821 1.00 77.94 86 GLU A O 1
ATOM 698 N N . GLU A 1 87 ? -18.999 5.230 1.609 1.00 75.31 87 GLU A N 1
ATOM 699 C CA . GLU A 1 87 ? -17.958 5.363 2.640 1.00 75.31 87 GLU A CA 1
ATOM 700 C C . GLU A 1 87 ? -18.443 6.210 3.824 1.00 75.31 87 GLU A C 1
ATOM 702 O O . GLU A 1 87 ? -18.156 5.913 4.992 1.00 75.31 87 GLU A O 1
ATOM 707 N N . ARG A 1 88 ? -19.243 7.242 3.531 1.00 79.75 88 ARG A N 1
ATOM 708 C CA . ARG A 1 88 ? -19.912 8.061 4.544 1.00 79.75 88 ARG A CA 1
ATOM 709 C C . ARG A 1 88 ? -20.906 7.228 5.357 1.00 79.75 88 ARG A C 1
ATOM 711 O O . ARG A 1 88 ? -20.877 7.266 6.588 1.00 79.75 88 ARG A O 1
ATOM 718 N N . LEU A 1 89 ? -21.742 6.434 4.689 1.00 83.00 89 LEU A N 1
ATOM 719 C CA . LEU A 1 89 ? -22.701 5.529 5.325 1.00 83.00 89 LEU A CA 1
ATOM 720 C C . LEU A 1 89 ? -21.991 4.444 6.138 1.00 83.00 89 LEU A C 1
ATOM 722 O O . LEU A 1 89 ? -22.380 4.195 7.276 1.00 83.00 89 LEU A O 1
ATOM 726 N N . ALA A 1 90 ? -20.917 3.850 5.614 1.00 84.75 90 ALA A N 1
ATOM 727 C CA . ALA A 1 90 ? -20.121 2.861 6.337 1.00 84.75 90 ALA A CA 1
ATOM 728 C C . ALA A 1 90 ? -19.513 3.441 7.624 1.00 84.75 90 ALA A C 1
ATOM 730 O O . ALA A 1 90 ? -19.526 2.784 8.667 1.00 84.75 90 ALA A O 1
ATOM 731 N N . SER A 1 91 ? -19.041 4.689 7.578 1.00 83.56 91 SER A N 1
ATOM 732 C CA . SER A 1 91 ? -18.506 5.392 8.749 1.00 83.56 91 SER A CA 1
ATOM 733 C C . SER A 1 91 ? -19.591 5.649 9.803 1.00 83.56 91 SER A C 1
ATOM 735 O O . SER A 1 91 ? -19.401 5.309 10.971 1.00 83.56 91 SER A O 1
ATOM 737 N N . LEU A 1 92 ? -20.763 6.146 9.390 1.00 86.12 92 LEU A N 1
ATOM 738 C CA . LEU A 1 92 ? -21.911 6.370 10.280 1.00 86.12 92 LEU A CA 1
ATOM 739 C C . LEU A 1 92 ? -22.425 5.066 10.910 1.00 86.12 92 LEU A C 1
ATOM 741 O O . LEU A 1 92 ? -22.729 5.020 12.103 1.00 86.12 92 LEU A O 1
ATOM 745 N N . ILE A 1 93 ? -22.496 3.988 10.126 1.00 90.50 93 ILE A N 1
ATOM 746 C CA . ILE A 1 93 ? -22.884 2.661 10.616 1.00 90.50 93 ILE A CA 1
ATOM 747 C C . ILE A 1 93 ? -21.848 2.151 11.623 1.00 90.50 93 ILE A C 1
ATOM 749 O O . ILE A 1 93 ? -22.225 1.656 12.682 1.00 90.50 93 ILE A O 1
ATOM 753 N N . SER A 1 94 ? -20.553 2.309 11.339 1.00 92.44 94 SER A N 1
ATOM 754 C CA . SER A 1 94 ? -19.472 1.902 12.244 1.00 92.44 94 SER A CA 1
ATOM 755 C C . SER A 1 94 ? -19.559 2.605 13.601 1.00 92.44 94 SER A C 1
ATOM 757 O O . SER A 1 94 ? -19.434 1.957 14.641 1.00 92.44 94 SER A O 1
ATOM 759 N N . GLU A 1 95 ? -19.827 3.912 13.617 1.00 91.00 95 GLU A N 1
ATOM 760 C CA . GLU A 1 95 ? -20.027 4.665 14.860 1.00 91.00 95 GLU A CA 1
ATOM 761 C C . GLU A 1 95 ? -21.232 4.155 15.654 1.00 91.00 95 GLU A C 1
ATOM 763 O O . GLU A 1 95 ? -21.102 3.857 16.843 1.00 91.00 95 GLU A O 1
ATOM 768 N N . ARG A 1 96 ? -22.377 3.944 14.995 1.00 91.19 96 ARG A N 1
ATOM 769 C CA . ARG A 1 96 ? -23.570 3.393 15.657 1.00 91.19 96 ARG A CA 1
ATOM 770 C C . ARG A 1 96 ? -23.353 1.988 16.200 1.00 91.19 96 ARG A C 1
ATOM 772 O O . ARG A 1 96 ? -23.795 1.686 17.305 1.00 91.19 96 ARG A O 1
ATOM 779 N N . VAL A 1 97 ? -22.642 1.133 15.470 1.00 94.44 97 VAL A N 1
ATOM 780 C CA . VAL A 1 97 ? -22.311 -0.221 15.934 1.00 94.44 97 VAL A CA 1
ATOM 781 C C . VAL A 1 97 ? -21.417 -0.169 17.174 1.00 94.44 97 VAL A C 1
ATOM 783 O O . VAL A 1 97 ? -21.649 -0.927 18.114 1.00 94.44 97 VAL A O 1
ATOM 786 N N . LYS A 1 98 ? -20.435 0.742 17.225 1.00 93.12 98 LYS A N 1
ATOM 787 C CA . LYS A 1 98 ? -19.583 0.929 18.412 1.00 93.12 98 LYS A CA 1
ATOM 788 C C . LYS A 1 98 ? -20.388 1.374 19.632 1.00 93.12 98 LYS A C 1
ATOM 790 O O . LYS A 1 98 ? -20.162 0.847 20.719 1.00 93.12 98 LYS A O 1
ATOM 795 N N . GLU A 1 99 ? -21.323 2.306 19.461 1.00 92.88 99 GLU A N 1
ATOM 796 C CA . GLU A 1 99 ? -22.207 2.755 20.545 1.00 92.88 99 GLU A CA 1
ATOM 797 C C . GLU A 1 99 ? -23.059 1.603 21.088 1.00 92.88 99 GLU A C 1
ATOM 799 O O . GLU A 1 99 ? -23.042 1.340 22.292 1.00 92.88 99 GLU A O 1
ATOM 804 N N . VAL A 1 100 ? -23.727 0.865 20.197 1.00 93.69 100 VAL A N 1
ATOM 805 C CA . VAL A 1 100 ? -24.576 -0.278 20.567 1.00 93.69 100 VAL A CA 1
ATOM 806 C C . VAL A 1 100 ? -23.760 -1.369 21.259 1.00 93.69 100 VAL A C 1
ATOM 808 O O . VAL A 1 100 ? -24.175 -1.890 22.293 1.00 93.69 100 VAL A O 1
ATOM 811 N N . ALA A 1 101 ? -22.575 -1.695 20.738 1.00 92.38 101 ALA A N 1
ATOM 812 C CA . ALA A 1 101 ? -21.682 -2.665 21.363 1.00 92.38 101 ALA A CA 1
ATOM 813 C C . ALA A 1 101 ? -21.268 -2.221 22.776 1.00 92.38 101 ALA A C 1
ATOM 815 O O . ALA A 1 101 ? -21.278 -3.027 23.706 1.00 92.38 101 ALA A O 1
ATOM 816 N N . ALA A 1 102 ? -20.960 -0.935 22.964 1.00 92.50 102 ALA A N 1
ATOM 817 C CA . ALA A 1 102 ? -20.613 -0.391 24.271 1.00 92.50 102 ALA A CA 1
ATOM 818 C C . ALA A 1 102 ? -21.796 -0.424 25.256 1.00 92.50 102 ALA A C 1
ATOM 820 O O . ALA A 1 102 ? -21.595 -0.712 26.435 1.00 92.50 102 ALA A O 1
ATOM 821 N N . ASP A 1 103 ? -23.021 -0.167 24.792 1.00 92.31 103 ASP A N 1
ATOM 822 C CA . ASP A 1 103 ? -24.236 -0.286 25.607 1.00 92.31 103 ASP A CA 1
ATOM 823 C C . ASP A 1 103 ? -24.497 -1.720 26.065 1.00 92.31 103 ASP A C 1
ATOM 825 O O . ASP A 1 103 ? -24.814 -1.946 27.234 1.00 92.31 103 ASP A O 1
ATOM 829 N N . ILE A 1 104 ? -24.337 -2.691 25.164 1.00 93.31 104 ILE A N 1
ATOM 830 C CA . ILE A 1 104 ? -24.476 -4.113 25.494 1.00 93.31 104 ILE A CA 1
ATOM 831 C C . ILE A 1 104 ? -23.438 -4.496 26.551 1.00 93.31 104 ILE A C 1
ATOM 833 O O . ILE A 1 104 ? -23.800 -5.035 27.593 1.00 93.31 104 ILE A O 1
ATOM 837 N N . LEU A 1 105 ? -22.168 -4.137 26.343 1.00 90.81 105 LEU A N 1
ATOM 838 C CA . LEU A 1 105 ? -21.095 -4.425 27.298 1.00 90.81 105 LEU A CA 1
ATOM 839 C C . LEU A 1 105 ? -21.341 -3.791 28.674 1.00 90.81 105 LEU A C 1
ATOM 841 O O . LEU A 1 105 ? -21.060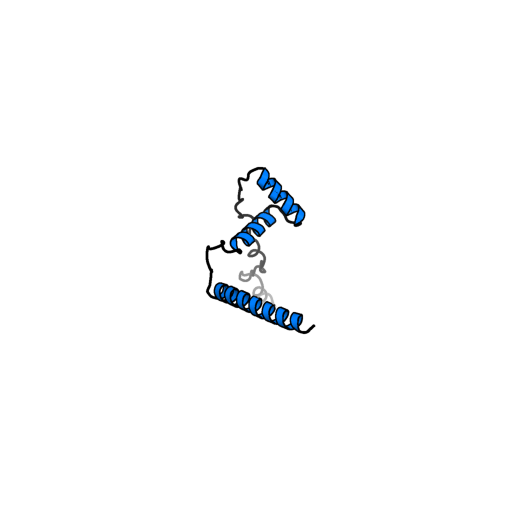 -4.416 29.694 1.00 90.81 105 LEU A O 1
ATOM 845 N N . ARG A 1 106 ? -21.887 -2.569 28.726 1.00 90.50 106 ARG A N 1
ATOM 846 C CA . ARG A 1 106 ? -22.274 -1.928 29.992 1.00 90.50 106 ARG A CA 1
ATOM 847 C C . ARG A 1 106 ? -23.372 -2.708 30.710 1.00 90.50 106 ARG A C 1
ATOM 849 O O . ARG A 1 106 ? -23.235 -2.944 31.904 1.00 90.50 106 ARG A O 1
ATOM 856 N N . LYS A 1 107 ? -24.422 -3.119 29.993 1.00 86.69 107 LYS A N 1
ATOM 857 C CA . LYS A 1 107 ? -25.550 -3.873 30.566 1.00 86.69 107 LYS A CA 1
ATOM 858 C C . LYS A 1 107 ? -25.131 -5.244 31.086 1.00 86.69 107 LYS A C 1
ATOM 860 O O . LYS A 1 107 ? -25.568 -5.639 32.162 1.00 86.69 107 LYS A O 1
ATOM 865 N N . GLU A 1 108 ? -24.276 -5.941 30.345 1.00 84.00 108 GLU A N 1
ATOM 866 C CA . GLU A 1 108 ? -23.728 -7.235 30.758 1.00 84.00 108 GLU A CA 1
ATOM 867 C C . GLU A 1 108 ? -22.849 -7.090 32.009 1.00 84.00 108 GLU A C 1
ATOM 869 O O . GLU A 1 108 ? -22.992 -7.866 32.946 1.00 84.00 108 GLU A O 1
ATOM 874 N N . LYS A 1 109 ? -22.018 -6.041 32.084 1.00 77.00 109 LYS A N 1
ATOM 875 C CA . LYS A 1 109 ? -21.142 -5.772 33.236 1.00 77.00 109 LYS A CA 1
ATOM 876 C C . LYS A 1 109 ? -21.888 -5.387 34.521 1.00 77.00 109 LYS A C 1
ATOM 878 O O . LYS A 1 109 ? -21.337 -5.539 35.601 1.00 77.00 109 LYS A O 1
ATOM 883 N N . THR A 1 110 ? -23.105 -4.854 34.421 1.00 67.88 110 THR A N 1
ATOM 884 C CA . THR A 1 110 ? -23.943 -4.485 35.581 1.00 67.88 110 THR A CA 1
ATOM 885 C C . THR A 1 110 ? -24.853 -5.613 36.071 1.00 67.88 110 THR A C 1
ATOM 887 O O . THR A 1 110 ? -25.681 -5.382 36.948 1.00 67.88 110 THR A O 1
ATOM 890 N N . ARG A 1 111 ? -24.778 -6.794 35.447 1.00 61.66 111 ARG A N 1
ATOM 891 C CA . ARG A 1 111 ? -25.621 -7.954 35.765 1.00 61.66 111 ARG A CA 1
ATOM 892 C C . ARG A 1 111 ? -24.920 -8.976 36.680 1.00 61.66 111 ARG A C 1
ATOM 894 O O . ARG A 1 111 ? -25.564 -9.956 37.049 1.00 61.66 111 ARG A O 1
ATOM 901 N N . ASP A 1 112 ? -23.662 -8.710 37.034 1.00 52.91 112 ASP A N 1
ATOM 902 C CA . ASP A 1 112 ? -22.894 -9.330 38.126 1.00 52.91 112 ASP A CA 1
ATOM 903 C C . ASP A 1 112 ? -22.901 -8.408 39.360 1.00 52.91 112 ASP A C 1
ATOM 905 O O . ASP A 1 112 ? -22.870 -8.935 40.496 1.00 52.91 112 ASP A O 1
#

pLDDT: mean 71.0, std 18.56, range [38.44, 94.44]

Sequence (112 aa):
MLHTEMVRLLICTVGFTMPFHPFGEALMMYSKYDEAQFHLRLTHELHAKIKQRAKMNNRSINSEIVATMEESLSKPSPVSGYRDEEERLASLISERVKEVAADILRKEKTRD